Protein AF-A0A6I9Y7D3-F1 (afdb_monomer_lite)

Foldseek 3Di:
DDDDDPPPDPDPDQDPVNVVVLVVLLVVCCVPVVADCPDPVRVVVSVVSSVVVVVVVVDPPDDDDDPVVVVVVLVVVLVVCVVVVVVVVSVVSVVVVVVVVPDDDDPDPPDPPPDD

Secondary structure (DSSP, 8-state):
--------PPPTT--HHHHHHHHHHHHHHHHHH---SSSHHHHHHHHHHHHHHHHHHHS--SPPPPHHHHHHHHHHHHHHHHHTT-HHHHHHHHHHHHHHHHSPPP--TT------

InterPro domains:
  IPR059169 Gamma-tubulin complex component 5, N-terminal extension [cd22572] (25-113)

Organism: NCBI:txid35019

Structure (mmCIF, N/CA/C/O backbone):
data_AF-A0A6I9Y7D3-F1
#
_entry.id   AF-A0A6I9Y7D3-F1
#
loop_
_atom_site.group_PDB
_atom_site.id
_atom_site.type_symbol
_atom_site.label_atom_id
_atom_site.label_alt_id
_atom_site.label_comp_id
_atom_site.label_asym_id
_atom_site.label_entity_id
_atom_site.label_seq_id
_atom_site.pdbx_PDB_ins_code
_atom_site.Cartn_x
_atom_site.Cartn_y
_atom_site.Cartn_z
_atom_site.occupancy
_atom_site.B_iso_or_equiv
_atom_site.auth_seq_id
_atom_site.auth_comp_id
_atom_site.auth_asym_id
_atom_site.auth_atom_id
_atom_site.pdbx_PDB_model_num
ATOM 1 N N . MET A 1 1 ? 25.143 -1.717 -40.076 1.00 34.03 1 MET A N 1
ATOM 2 C CA . MET A 1 1 ? 25.286 -1.016 -38.783 1.00 34.03 1 MET A CA 1
ATOM 3 C C . MET A 1 1 ? 24.300 -1.648 -37.815 1.00 34.03 1 MET A C 1
ATOM 5 O O . MET A 1 1 ? 23.109 -1.454 -37.995 1.00 34.03 1 MET A O 1
ATOM 9 N N . ALA A 1 2 ? 24.771 -2.493 -36.897 1.00 32.94 2 ALA A N 1
ATOM 10 C CA . ALA A 1 2 ? 23.925 -3.191 -35.929 1.00 32.94 2 ALA A CA 1
ATOM 11 C C . ALA A 1 2 ? 24.006 -2.463 -34.582 1.00 32.94 2 ALA A C 1
ATOM 13 O O . ALA A 1 2 ? 25.095 -2.251 -34.054 1.00 32.94 2 ALA A O 1
ATOM 14 N N . THR A 1 3 ? 22.856 -2.032 -34.074 1.00 38.06 3 THR A N 1
ATOM 15 C CA . THR A 1 3 ? 22.690 -1.353 -32.787 1.00 38.06 3 THR A CA 1
ATOM 16 C C . THR A 1 3 ? 22.936 -2.340 -31.649 1.00 38.06 3 THR A C 1
ATOM 18 O O . THR A 1 3 ? 22.226 -3.337 -31.525 1.00 38.06 3 THR A O 1
ATOM 21 N N . ALA A 1 4 ? 23.954 -2.074 -30.833 1.00 37.28 4 ALA A N 1
ATOM 22 C CA . ALA A 1 4 ? 24.254 -2.855 -29.642 1.00 37.28 4 ALA A CA 1
ATOM 23 C C . ALA A 1 4 ? 23.149 -2.646 -28.595 1.00 37.28 4 ALA A C 1
ATOM 25 O O . ALA A 1 4 ? 22.955 -1.542 -28.093 1.00 37.28 4 ALA A O 1
ATOM 26 N N . SER A 1 5 ? 22.424 -3.721 -28.287 1.00 42.16 5 SER A N 1
ATOM 27 C CA . SER A 1 5 ? 21.506 -3.801 -27.154 1.00 42.16 5 SER A CA 1
ATOM 28 C C . SER A 1 5 ? 22.317 -3.697 -25.863 1.00 42.16 5 SER A C 1
ATOM 30 O O . SER A 1 5 ? 23.092 -4.600 -25.546 1.00 42.16 5 SER A O 1
ATOM 32 N N . SER A 1 6 ? 22.169 -2.597 -25.123 1.00 45.44 6 SER A N 1
ATOM 33 C CA . SER A 1 6 ? 22.767 -2.418 -23.800 1.00 45.44 6 SER A CA 1
ATOM 34 C C . SER A 1 6 ? 22.021 -3.280 -22.778 1.00 45.44 6 SER A C 1
ATOM 36 O O . SER A 1 6 ? 21.161 -2.796 -22.044 1.00 45.44 6 SER A O 1
ATOM 38 N N . ALA A 1 7 ? 22.325 -4.576 -22.753 1.00 47.31 7 ALA A N 1
ATOM 39 C CA . ALA A 1 7 ? 21.995 -5.421 -21.618 1.00 47.31 7 ALA A CA 1
ATOM 40 C C . ALA A 1 7 ? 22.892 -4.990 -20.449 1.00 47.31 7 ALA A C 1
ATOM 42 O O . ALA A 1 7 ? 24.102 -5.216 -20.462 1.00 47.31 7 ALA A O 1
ATOM 43 N N . THR A 1 8 ? 22.309 -4.303 -19.470 1.00 50.53 8 THR A N 1
ATOM 44 C CA . THR A 1 8 ? 22.982 -3.937 -18.223 1.00 50.53 8 THR A CA 1
ATOM 45 C C . THR A 1 8 ? 23.261 -5.212 -17.433 1.00 50.53 8 THR A C 1
ATOM 47 O O . THR A 1 8 ? 22.413 -5.686 -16.682 1.00 50.53 8 THR A O 1
ATOM 50 N N . THR A 1 9 ? 24.439 -5.802 -17.623 1.00 53.56 9 THR A N 1
ATOM 51 C CA . THR A 1 9 ? 24.937 -6.878 -16.762 1.00 53.56 9 THR A CA 1
ATOM 52 C C . THR A 1 9 ? 25.143 -6.306 -15.355 1.00 53.56 9 THR A C 1
ATOM 54 O O . THR A 1 9 ? 25.911 -5.348 -15.215 1.00 53.56 9 THR A O 1
ATOM 57 N N . PRO A 1 10 ? 24.489 -6.835 -14.304 1.00 48.88 10 PRO A N 1
ATOM 58 C CA . PRO A 1 10 ? 24.752 -6.378 -12.946 1.00 48.88 10 PRO A CA 1
ATOM 59 C C . PRO A 1 10 ? 26.207 -6.726 -12.563 1.00 48.88 10 PRO A C 1
ATOM 61 O O . PRO A 1 10 ? 26.660 -7.842 -12.833 1.00 48.88 10 PRO A O 1
ATOM 64 N N . PRO A 1 11 ? 26.985 -5.785 -11.991 1.00 50.94 11 PRO A N 1
ATOM 65 C CA . PRO A 1 11 ? 28.383 -6.017 -11.622 1.00 50.94 11 PRO A CA 1
ATOM 66 C C . PRO A 1 11 ? 28.533 -7.167 -10.611 1.00 50.94 11 PRO A C 1
ATOM 68 O O . PRO A 1 11 ? 27.644 -7.433 -9.819 1.00 50.94 11 PRO A O 1
ATOM 71 N N . ALA A 1 12 ? 29.683 -7.840 -10.597 1.00 56.59 12 ALA A N 1
ATOM 72 C CA . ALA A 1 12 ? 29.916 -9.113 -9.897 1.00 56.59 12 ALA A CA 1
ATOM 73 C C . ALA A 1 12 ? 29.916 -9.087 -8.342 1.00 56.59 12 ALA A C 1
ATOM 75 O O . ALA A 1 12 ? 30.471 -9.995 -7.732 1.00 56.59 12 ALA A O 1
ATOM 76 N N . HIS A 1 13 ? 29.329 -8.081 -7.678 1.00 56.97 13 HIS A N 1
ATOM 77 C CA . HIS A 1 13 ? 29.357 -7.959 -6.208 1.00 56.97 13 HIS A CA 1
ATOM 78 C C . HIS A 1 13 ? 28.005 -7.646 -5.543 1.00 56.97 13 HIS A C 1
ATOM 80 O O . HIS A 1 13 ? 27.985 -7.160 -4.416 1.00 56.97 13 HIS A O 1
ATOM 86 N N . TRP A 1 14 ? 26.874 -7.909 -6.203 1.00 56.62 14 TRP A N 1
ATOM 87 C CA . TRP A 1 14 ? 25.566 -7.690 -5.572 1.00 56.62 14 TRP A CA 1
ATOM 88 C C . TRP A 1 14 ? 25.375 -8.681 -4.431 1.00 56.62 14 TRP A C 1
ATOM 90 O O . TRP A 1 14 ? 25.454 -9.896 -4.651 1.00 56.62 14 TRP A O 1
ATOM 100 N N . SER A 1 15 ? 25.109 -8.171 -3.227 1.00 79.56 15 SER A N 1
ATOM 101 C CA . SER A 1 15 ? 24.709 -9.031 -2.121 1.00 79.56 15 SER A CA 1
ATOM 102 C C . SER A 1 15 ? 23.395 -9.730 -2.484 1.00 79.56 15 SER A C 1
ATOM 104 O O . SER A 1 15 ? 22.624 -9.252 -3.320 1.00 79.56 15 SER A O 1
ATOM 106 N N . ARG A 1 16 ? 23.117 -10.876 -1.857 1.00 81.69 16 ARG A N 1
ATOM 107 C CA . ARG A 1 16 ? 21.834 -11.576 -2.032 1.00 81.69 16 ARG A CA 1
ATOM 108 C C . ARG A 1 16 ? 20.645 -10.634 -1.796 1.00 81.69 16 ARG A C 1
ATOM 110 O O . ARG A 1 16 ? 19.669 -10.687 -2.535 1.00 81.69 16 ARG A O 1
ATOM 117 N N . PHE A 1 17 ? 20.779 -9.742 -0.819 1.00 79.56 17 PHE A N 1
ATOM 118 C CA . PHE A 1 17 ? 19.784 -8.728 -0.500 1.00 79.56 17 PHE A CA 1
ATOM 119 C C . PHE A 1 17 ? 19.553 -7.749 -1.657 1.00 79.56 17 PHE A C 1
ATOM 121 O O . PHE A 1 17 ? 18.407 -7.490 -2.008 1.00 79.56 17 PHE A O 1
ATOM 128 N N . ASP A 1 18 ? 20.615 -7.257 -2.300 1.00 81.62 18 ASP A N 1
ATOM 129 C CA . ASP A 1 18 ? 20.476 -6.316 -3.419 1.00 81.62 18 ASP A CA 1
ATOM 130 C C . ASP A 1 18 ? 19.780 -6.973 -4.624 1.00 81.62 18 ASP A C 1
ATOM 132 O O . ASP A 1 18 ? 19.008 -6.330 -5.334 1.00 81.62 18 ASP A O 1
ATOM 136 N N . GLN A 1 19 ? 20.025 -8.270 -4.849 1.00 84.69 19 GLN A N 1
ATOM 137 C CA . GLN A 1 19 ? 19.358 -9.039 -5.907 1.00 84.69 19 GLN A CA 1
ATOM 138 C C . GLN A 1 19 ? 17.870 -9.247 -5.599 1.00 84.69 19 GLN A C 1
ATOM 140 O O . GLN A 1 19 ? 17.025 -9.054 -6.471 1.00 84.69 19 GLN A O 1
ATOM 145 N N . GLU A 1 20 ? 17.539 -9.612 -4.357 1.00 88.62 20 GLU A N 1
ATOM 146 C CA . GLU A 1 20 ? 16.151 -9.744 -3.898 1.00 88.62 20 GLU A CA 1
ATOM 147 C C . GLU A 1 20 ? 15.411 -8.399 -3.982 1.00 88.62 20 GLU A C 1
ATOM 149 O O . GLU A 1 20 ? 14.257 -8.351 -4.414 1.00 88.62 20 GLU A O 1
ATOM 154 N N . GLN A 1 21 ? 16.091 -7.297 -3.655 1.00 88.31 21 GLN A N 1
ATOM 155 C CA . GLN A 1 21 ? 15.545 -5.951 -3.773 1.00 88.31 21 GLN A CA 1
ATOM 156 C C . GLN A 1 21 ? 15.265 -5.572 -5.233 1.00 88.31 21 GLN A C 1
ATOM 158 O O . GLN A 1 21 ? 14.176 -5.080 -5.522 1.00 88.31 21 GLN A O 1
ATOM 163 N N . ASP A 1 22 ? 16.190 -5.823 -6.167 1.00 89.00 22 ASP A N 1
ATOM 164 C CA . ASP A 1 22 ? 15.965 -5.527 -7.591 1.00 89.00 22 ASP A CA 1
ATOM 165 C C . ASP A 1 22 ? 14.777 -6.309 -8.164 1.00 89.00 22 ASP A C 1
ATOM 167 O O . ASP A 1 22 ? 13.920 -5.730 -8.838 1.00 89.00 22 ASP A O 1
ATOM 171 N N . LEU A 1 23 ? 14.656 -7.595 -7.820 1.00 91.00 23 LEU A N 1
ATOM 172 C CA . LEU A 1 23 ? 13.504 -8.411 -8.212 1.00 91.00 23 LEU A CA 1
ATOM 173 C C . LEU A 1 23 ? 12.190 -7.857 -7.643 1.00 91.00 23 LEU A C 1
ATOM 175 O O . LEU A 1 23 ? 11.202 -7.757 -8.373 1.00 91.00 23 LEU A O 1
ATOM 179 N N . ALA A 1 24 ? 12.179 -7.448 -6.372 1.00 92.94 24 ALA A N 1
ATOM 180 C CA . ALA A 1 24 ? 11.000 -6.863 -5.741 1.00 92.94 24 ALA A CA 1
ATOM 181 C C . ALA A 1 24 ? 10.589 -5.529 -6.389 1.00 92.94 24 ALA A C 1
ATOM 183 O O . ALA A 1 24 ? 9.399 -5.281 -6.585 1.00 92.94 24 ALA A O 1
ATOM 184 N N . VAL A 1 25 ? 11.551 -4.680 -6.770 1.00 92.56 25 VAL A N 1
ATOM 185 C CA . VAL A 1 25 ? 11.275 -3.395 -7.437 1.00 92.56 25 VAL A CA 1
ATOM 186 C C . VAL A 1 25 ? 10.718 -3.606 -8.846 1.00 92.56 25 VAL A C 1
ATOM 188 O O . VAL A 1 25 ? 9.762 -2.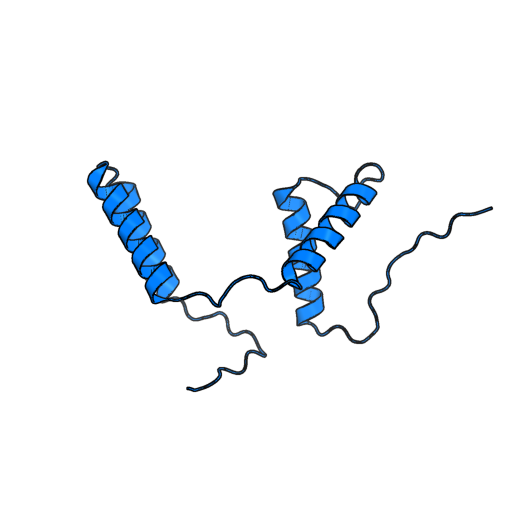932 -9.235 1.00 92.56 25 VAL A O 1
ATOM 191 N N . ARG A 1 26 ? 11.258 -4.562 -9.607 1.00 91.88 26 ARG A N 1
ATOM 192 C CA . ARG A 1 26 ? 10.720 -4.920 -10.931 1.00 91.88 26 ARG A CA 1
ATOM 193 C C . ARG A 1 26 ? 9.288 -5.437 -10.837 1.00 91.88 26 ARG A C 1
ATOM 195 O O . ARG A 1 26 ? 8.432 -5.016 -11.615 1.00 91.88 26 ARG A O 1
ATOM 202 N N . GLU A 1 27 ? 9.012 -6.295 -9.858 1.00 93.00 27 GLU A N 1
ATOM 203 C CA . GLU A 1 27 ? 7.665 -6.813 -9.624 1.00 93.00 27 GLU A CA 1
ATOM 204 C C . GLU A 1 27 ? 6.697 -5.709 -9.180 1.00 93.00 27 GLU A C 1
ATOM 206 O O . GLU A 1 27 ? 5.573 -5.649 -9.675 1.00 93.00 27 GLU A O 1
ATOM 211 N N . LEU A 1 28 ? 7.140 -4.777 -8.328 1.00 93.75 28 LEU A N 1
ATOM 212 C CA . LEU A 1 28 ? 6.354 -3.604 -7.944 1.00 93.75 28 LEU A CA 1
ATOM 213 C C . LEU A 1 28 ? 5.931 -2.791 -9.173 1.00 93.75 28 LEU A C 1
ATOM 215 O O . LEU A 1 28 ? 4.757 -2.447 -9.312 1.00 93.75 28 LEU A O 1
ATOM 219 N N . ILE A 1 29 ? 6.866 -2.503 -10.082 1.00 92.38 29 ILE A N 1
ATOM 220 C CA . ILE A 1 29 ? 6.575 -1.749 -11.308 1.00 92.38 29 ILE A CA 1
ATOM 221 C C . ILE A 1 29 ? 5.568 -2.511 -12.165 1.00 92.38 29 ILE A C 1
ATOM 223 O O . ILE A 1 29 ? 4.592 -1.911 -12.619 1.00 92.38 29 ILE A O 1
ATOM 227 N N . ARG A 1 30 ? 5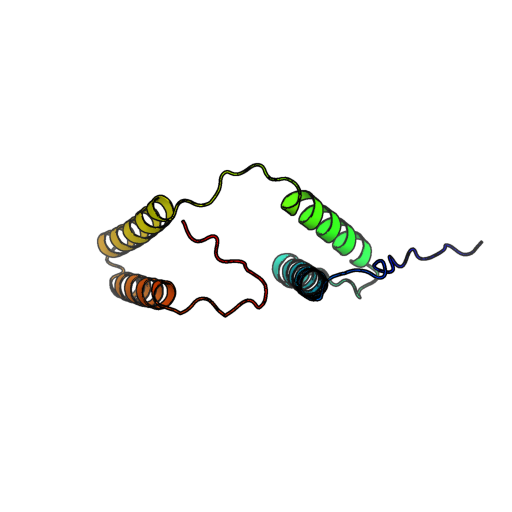.747 -3.824 -12.334 1.00 91.50 30 ARG A N 1
ATOM 228 C CA . ARG A 1 30 ? 4.824 -4.671 -13.096 1.00 91.50 30 ARG A CA 1
ATOM 229 C C . ARG A 1 30 ? 3.406 -4.637 -12.521 1.00 91.50 30 ARG A C 1
ATOM 231 O O . ARG A 1 30 ? 2.455 -4.441 -13.271 1.00 91.50 30 ARG A O 1
ATOM 238 N N . GLN A 1 31 ? 3.260 -4.768 -11.202 1.00 91.94 31 GLN A N 1
ATOM 239 C CA . GLN A 1 31 ? 1.955 -4.784 -10.528 1.00 91.94 31 GLN A CA 1
ATOM 240 C C . GLN A 1 31 ? 1.265 -3.413 -10.525 1.00 91.94 31 GLN A C 1
ATOM 242 O O . GLN A 1 31 ? 0.052 -3.336 -10.695 1.00 91.94 31 GLN A O 1
ATOM 247 N N . VAL A 1 32 ? 2.019 -2.323 -10.345 1.00 92.06 32 VAL A N 1
ATOM 248 C CA . VAL A 1 32 ? 1.452 -0.966 -10.231 1.00 92.06 32 VAL A CA 1
ATOM 249 C C . VAL A 1 32 ? 1.155 -0.350 -11.596 1.00 92.06 32 VAL A C 1
ATOM 251 O O . VAL A 1 32 ? 0.140 0.323 -11.760 1.00 92.06 32 VAL A O 1
ATOM 254 N N . THR A 1 33 ? 2.043 -0.545 -12.571 1.00 89.38 33 THR A N 1
ATOM 255 C CA . THR A 1 33 ? 1.944 0.113 -13.885 1.00 89.38 33 THR A CA 1
ATOM 256 C C . THR A 1 33 ? 1.341 -0.780 -14.965 1.00 89.38 33 THR A C 1
ATOM 258 O O . THR A 1 33 ? 0.904 -0.269 -15.993 1.00 89.38 33 THR A O 1
ATOM 261 N N . GLY A 1 34 ? 1.329 -2.103 -14.764 1.00 87.31 34 GLY A N 1
ATOM 262 C CA . GLY A 1 34 ? 0.929 -3.076 -15.785 1.00 87.31 34 GLY A CA 1
ATOM 263 C C . GLY A 1 34 ? 1.914 -3.203 -16.953 1.00 87.31 34 GLY A C 1
ATOM 264 O O . GLY A 1 34 ? 1.607 -3.883 -17.928 1.00 87.31 34 GLY A O 1
ATOM 265 N N . LEU A 1 35 ? 3.080 -2.548 -16.884 1.00 87.88 35 LEU A N 1
ATOM 266 C CA . LEU A 1 35 ? 4.107 -2.618 -17.920 1.00 87.88 35 LEU A CA 1
ATOM 267 C C . LEU A 1 35 ? 4.845 -3.958 -17.851 1.00 87.88 35 LEU A C 1
ATOM 269 O O . LEU A 1 35 ? 5.228 -4.409 -16.770 1.00 87.88 35 LEU A O 1
ATOM 273 N N . ASP A 1 36 ? 5.091 -4.554 -19.017 1.00 81.50 36 ASP A N 1
ATOM 274 C CA . ASP A 1 36 ? 5.909 -5.757 -19.148 1.00 81.50 36 ASP A CA 1
ATOM 275 C C . ASP A 1 36 ? 7.268 -5.408 -19.768 1.00 81.50 36 ASP A C 1
ATOM 277 O O . ASP A 1 36 ? 7.354 -4.745 -20.805 1.00 81.50 36 ASP A O 1
ATOM 281 N N . GLU A 1 37 ? 8.342 -5.875 -19.136 1.00 77.88 37 GLU A N 1
ATOM 282 C CA . GLU A 1 37 ? 9.706 -5.771 -19.657 1.00 77.88 37 GLU A CA 1
ATOM 283 C C . GLU A 1 37 ? 9.875 -6.605 -20.937 1.00 77.88 37 GLU A C 1
ATOM 285 O O . GLU A 1 37 ? 10.665 -6.260 -21.815 1.00 77.88 37 GLU A O 1
ATOM 290 N N . ARG A 1 38 ? 9.107 -7.696 -21.063 1.00 76.62 38 ARG A N 1
ATOM 291 C CA . ARG A 1 38 ? 9.209 -8.655 -22.169 1.00 76.62 38 ARG A CA 1
ATOM 292 C C . ARG A 1 38 ? 8.521 -8.194 -23.448 1.00 76.62 38 ARG A C 1
ATOM 294 O O . ARG A 1 38 ? 8.818 -8.734 -24.515 1.00 76.62 38 ARG A O 1
ATOM 301 N N . SER A 1 39 ? 7.610 -7.227 -23.350 1.00 79.19 39 SER A N 1
ATOM 302 C CA . SER A 1 39 ? 6.925 -6.684 -24.517 1.00 79.19 39 SER A CA 1
ATOM 303 C C . SER A 1 39 ? 7.781 -5.581 -25.165 1.00 79.19 39 SER A C 1
ATOM 305 O O . SER A 1 39 ? 8.136 -4.605 -24.496 1.00 79.19 39 SER A O 1
ATOM 307 N N . PRO A 1 40 ? 8.132 -5.694 -26.462 1.00 73.50 40 PRO A N 1
ATOM 308 C CA . PRO A 1 40 ? 9.022 -4.744 -27.137 1.00 73.50 40 PRO A CA 1
ATOM 309 C C . PRO A 1 40 ? 8.518 -3.297 -27.082 1.00 73.50 40 PRO A C 1
ATOM 311 O O . PRO A 1 40 ? 9.306 -2.367 -26.934 1.00 73.50 40 PRO A O 1
ATOM 314 N N . GLU A 1 41 ? 7.201 -3.122 -27.151 1.00 76.12 41 GLU A N 1
ATOM 315 C CA . GLU A 1 41 ? 6.488 -1.841 -27.126 1.00 76.12 41 GLU A CA 1
ATOM 316 C C . GLU A 1 41 ? 6.513 -1.151 -25.752 1.00 76.12 41 GLU A C 1
ATOM 318 O O . GLU A 1 41 ? 6.563 0.076 -25.690 1.00 76.12 41 GLU A O 1
ATOM 323 N N . THR A 1 42 ? 6.549 -1.903 -24.647 1.00 80.50 42 THR A N 1
ATOM 324 C CA . THR A 1 42 ? 6.564 -1.337 -23.284 1.00 80.50 42 THR A CA 1
ATOM 325 C C . THR A 1 42 ? 7.928 -1.385 -22.610 1.00 80.50 42 THR A C 1
ATOM 327 O O . THR A 1 42 ? 8.121 -0.702 -21.606 1.00 80.50 42 THR A O 1
ATOM 330 N N . SER A 1 43 ? 8.894 -2.117 -23.171 1.00 81.06 43 SER A N 1
ATOM 331 C CA . SER A 1 43 ? 10.253 -2.273 -22.630 1.00 81.06 43 SER A CA 1
ATOM 332 C C . SER A 1 43 ? 10.950 -0.938 -22.313 1.00 81.06 43 SER A C 1
ATOM 334 O O . SER A 1 43 ? 11.529 -0.771 -21.239 1.00 81.06 43 SER A O 1
ATOM 336 N N . GLY A 1 44 ? 10.826 0.061 -23.195 1.00 85.88 44 GLY A N 1
ATOM 337 C CA . GLY A 1 44 ? 11.382 1.400 -22.972 1.00 85.88 44 GLY A CA 1
ATOM 338 C C . GLY A 1 44 ? 10.704 2.152 -21.820 1.00 85.88 44 GLY A C 1
ATOM 339 O O . GLY A 1 44 ? 11.374 2.806 -21.018 1.00 85.88 44 GLY A O 1
ATOM 340 N N . HIS A 1 45 ? 9.381 2.019 -21.693 1.00 88.88 45 HIS A N 1
ATOM 341 C CA . HIS A 1 45 ? 8.611 2.611 -20.595 1.00 88.88 45 HIS A CA 1
ATOM 342 C C . HIS A 1 45 ? 8.903 1.921 -19.260 1.00 88.88 45 HIS A C 1
ATOM 344 O O . HIS A 1 45 ? 9.031 2.595 -18.237 1.00 88.88 45 HIS A O 1
ATOM 350 N N . PHE A 1 46 ? 9.081 0.599 -19.278 1.00 90.81 46 PHE A N 1
ATOM 351 C CA . PHE A 1 46 ? 9.465 -0.181 -18.108 1.00 90.81 46 PHE A CA 1
ATOM 352 C C . PHE A 1 46 ? 10.837 0.254 -17.582 1.00 90.81 46 PHE A C 1
ATOM 354 O O . PHE A 1 46 ? 10.982 0.543 -16.396 1.00 90.81 46 PHE A O 1
ATOM 361 N N . GLN A 1 47 ? 11.830 0.409 -18.466 1.00 89.38 47 GLN A N 1
ATOM 362 C CA . GLN A 1 47 ? 13.160 0.872 -18.066 1.00 89.38 47 GLN A CA 1
ATOM 363 C C . GLN A 1 47 ? 13.137 2.301 -17.499 1.00 89.38 47 GLN A C 1
ATOM 365 O O . GLN A 1 47 ? 13.854 2.599 -16.542 1.00 89.38 47 GLN A O 1
ATOM 370 N N . ALA A 1 48 ? 12.305 3.190 -18.052 1.00 91.94 48 ALA A N 1
ATOM 371 C CA . ALA A 1 48 ? 12.130 4.538 -17.515 1.00 91.94 48 ALA A CA 1
ATOM 372 C C . ALA A 1 48 ? 11.509 4.521 -16.105 1.00 91.94 48 ALA A C 1
ATOM 374 O O . ALA A 1 48 ? 11.998 5.223 -15.218 1.00 91.94 48 ALA A O 1
ATOM 375 N N . ALA A 1 49 ? 10.487 3.688 -15.879 1.00 92.94 49 ALA A N 1
ATOM 376 C CA . ALA A 1 49 ? 9.870 3.504 -14.565 1.00 92.94 49 ALA A CA 1
ATOM 377 C C . ALA A 1 49 ? 10.854 2.907 -13.545 1.00 92.94 49 ALA A C 1
ATOM 379 O O . ALA A 1 49 ? 10.905 3.359 -12.401 1.00 92.94 49 ALA A O 1
ATOM 380 N N . LEU A 1 50 ? 11.688 1.953 -13.973 1.00 92.31 50 LEU A N 1
ATOM 381 C CA . LEU A 1 50 ? 12.727 1.346 -13.140 1.00 92.31 50 LEU A CA 1
ATOM 382 C C . LEU A 1 50 ? 13.789 2.362 -12.722 1.00 92.31 50 LEU A C 1
ATOM 384 O O . LEU A 1 50 ? 14.130 2.454 -11.542 1.00 92.31 50 LEU A O 1
ATOM 388 N N . ASN A 1 51 ? 14.263 3.176 -13.666 1.00 91.94 51 ASN A N 1
ATOM 389 C CA . ASN A 1 51 ? 15.203 4.253 -13.370 1.00 91.94 51 ASN A CA 1
ATOM 390 C C . ASN A 1 51 ? 14.588 5.276 -12.405 1.00 91.94 51 ASN A C 1
ATOM 392 O O . ASN A 1 51 ? 15.240 5.673 -11.442 1.00 91.94 51 ASN A O 1
ATOM 396 N N . PHE A 1 52 ? 13.326 5.661 -12.620 1.00 92.44 52 PHE A N 1
ATOM 397 C CA . PHE A 1 52 ? 12.610 6.571 -11.727 1.00 92.44 52 PHE A CA 1
ATOM 398 C C . PHE A 1 52 ? 12.497 6.015 -10.301 1.00 92.44 52 PHE A C 1
ATOM 400 O O . PHE A 1 52 ? 12.833 6.724 -9.352 1.00 92.44 52 PHE A O 1
ATOM 407 N N . ALA A 1 53 ? 12.076 4.756 -10.141 1.00 93.00 53 ALA A N 1
ATOM 408 C CA . ALA A 1 53 ? 11.917 4.122 -8.834 1.00 93.00 53 ALA A CA 1
ATOM 409 C C . ALA A 1 53 ? 13.244 4.082 -8.062 1.00 93.00 53 ALA A C 1
ATOM 411 O O . ALA A 1 53 ? 13.314 4.534 -6.920 1.00 93.00 53 ALA A O 1
ATOM 412 N N . TRP A 1 54 ? 14.325 3.635 -8.707 1.00 91.81 54 TRP A N 1
ATOM 413 C CA . TRP A 1 54 ? 15.648 3.587 -8.083 1.00 91.81 54 TRP A CA 1
ATOM 414 C C . TRP A 1 54 ? 16.202 4.968 -7.736 1.00 91.81 54 TRP A C 1
ATOM 416 O O . TRP A 1 54 ? 16.774 5.148 -6.659 1.00 91.81 54 TRP A O 1
ATOM 426 N N . SER A 1 55 ? 16.029 5.955 -8.618 1.00 91.56 55 SER A N 1
ATOM 427 C CA . SER A 1 55 ? 16.399 7.340 -8.322 1.00 91.56 55 SER A CA 1
ATOM 428 C C . SER A 1 55 ? 15.600 7.899 -7.145 1.00 91.56 55 SER A C 1
ATOM 430 O O . SER A 1 55 ? 16.174 8.599 -6.316 1.00 91.56 55 SER A O 1
ATOM 432 N N . ASN A 1 56 ? 14.311 7.564 -7.035 1.00 91.56 56 ASN A N 1
ATOM 433 C CA . ASN A 1 56 ? 13.465 7.989 -5.925 1.00 91.56 56 ASN A CA 1
ATOM 434 C C . ASN A 1 56 ? 13.902 7.351 -4.598 1.00 91.56 56 ASN A C 1
ATOM 436 O O . ASN A 1 56 ? 14.102 8.071 -3.626 1.00 91.56 56 ASN A O 1
ATOM 440 N N . PHE A 1 57 ? 14.149 6.037 -4.569 1.00 90.06 57 PHE A N 1
ATOM 441 C CA . PHE A 1 57 ? 14.584 5.343 -3.351 1.00 90.06 57 PHE A CA 1
ATOM 442 C C . PHE A 1 57 ? 15.935 5.828 -2.826 1.00 90.06 57 PHE A C 1
ATOM 444 O O . PHE A 1 57 ? 16.126 5.926 -1.618 1.00 90.06 57 PHE A O 1
ATOM 451 N N . ARG A 1 58 ? 16.870 6.158 -3.724 1.00 88.12 58 ARG A N 1
ATOM 452 C CA . ARG A 1 58 ? 18.188 6.693 -3.346 1.00 88.12 58 ARG A CA 1
ATOM 453 C C . ARG A 1 58 ? 18.120 8.138 -2.857 1.00 88.12 58 ARG A C 1
ATOM 455 O O . ARG A 1 58 ? 19.060 8.611 -2.221 1.00 88.12 58 ARG A O 1
ATOM 462 N N . PHE A 1 59 ? 17.042 8.852 -3.171 1.00 90.25 59 PHE A N 1
ATOM 463 C CA . PHE A 1 59 ? 16.875 10.243 -2.793 1.00 90.25 59 PHE A CA 1
ATOM 464 C C . PHE A 1 59 ? 16.088 10.359 -1.479 1.00 90.25 59 PHE A C 1
ATOM 466 O O . PHE A 1 59 ? 14.867 10.507 -1.460 1.00 90.25 59 PHE A O 1
ATOM 473 N N . HIS A 1 60 ? 16.805 10.305 -0.355 1.00 77.25 60 HIS A N 1
ATOM 474 C CA . HIS A 1 60 ? 16.223 10.442 0.981 1.00 77.25 60 HIS A CA 1
ATOM 475 C C . HIS A 1 60 ? 15.771 11.890 1.259 1.00 77.25 60 HIS A C 1
ATOM 477 O O . HIS A 1 60 ? 16.576 12.743 1.623 1.00 77.25 60 HIS A O 1
ATOM 483 N N . GLN A 1 61 ? 14.473 12.169 1.091 1.00 84.62 61 GLN A N 1
ATOM 484 C CA . GLN A 1 61 ? 13.851 13.467 1.428 1.00 84.62 61 GLN A CA 1
ATOM 485 C C . GLN A 1 61 ? 13.105 13.472 2.763 1.00 84.62 61 GLN A C 1
ATOM 487 O O . GLN A 1 61 ? 12.780 14.536 3.290 1.00 84.62 61 GLN A O 1
ATOM 492 N N . PHE A 1 62 ? 12.765 12.292 3.273 1.00 87.19 62 PHE A N 1
ATOM 493 C CA . PHE A 1 62 ? 11.856 12.142 4.400 1.00 87.19 62 PHE A CA 1
ATOM 494 C C . PHE A 1 62 ? 12.625 11.768 5.663 1.00 87.19 62 PHE A C 1
ATOM 496 O O . PHE A 1 62 ? 13.620 11.051 5.606 1.00 87.19 62 PHE A O 1
ATOM 503 N N . LEU A 1 63 ? 12.143 12.264 6.803 1.00 87.75 63 LEU A N 1
ATOM 504 C CA . LEU A 1 63 ? 12.610 11.823 8.115 1.00 87.75 63 LEU A CA 1
ATOM 505 C C . LEU A 1 63 ? 12.181 10.376 8.370 1.00 87.75 63 LEU A C 1
ATOM 507 O O . LEU A 1 63 ? 11.180 9.913 7.816 1.00 87.75 63 LEU A O 1
ATOM 511 N N . ASP A 1 64 ? 12.891 9.715 9.278 1.00 88.06 64 ASP A N 1
ATOM 512 C CA . ASP A 1 64 ? 12.538 8.371 9.717 1.00 88.06 64 ASP A CA 1
ATOM 513 C C . ASP A 1 64 ? 11.118 8.302 10.293 1.00 88.06 64 ASP A C 1
ATOM 515 O O . ASP A 1 64 ? 10.584 9.245 10.898 1.00 88.06 64 ASP A O 1
ATOM 519 N N . VAL A 1 65 ? 10.491 7.141 10.097 1.00 89.50 65 VAL A N 1
ATOM 520 C CA . VAL A 1 65 ? 9.124 6.889 10.547 1.00 89.50 65 VAL A CA 1
ATOM 521 C C . VAL A 1 65 ? 9.047 6.895 12.076 1.00 89.50 65 VAL A C 1
ATOM 523 O O . VAL A 1 65 ? 9.785 6.207 12.775 1.00 89.50 65 VAL A O 1
ATOM 526 N N . SER A 1 66 ? 8.105 7.666 12.620 1.00 92.19 66 SER A N 1
ATOM 527 C CA . SER A 1 66 ? 7.846 7.705 14.061 1.00 92.19 66 SER A CA 1
ATOM 528 C C . SER A 1 66 ? 6.741 6.719 14.425 1.00 92.19 66 SER A C 1
ATOM 530 O O . SER A 1 66 ? 5.595 6.910 14.011 1.00 92.19 66 SER A O 1
ATOM 532 N N . ARG A 1 67 ? 7.062 5.720 15.260 1.00 89.69 67 ARG A N 1
ATOM 533 C CA . ARG A 1 67 ? 6.090 4.743 15.787 1.00 89.69 67 ARG A CA 1
ATOM 534 C C . ARG A 1 67 ? 4.855 5.430 16.372 1.00 89.69 67 ARG A C 1
ATOM 536 O O . ARG A 1 67 ? 3.743 5.144 15.951 1.00 89.69 67 ARG A O 1
ATOM 543 N N . HIS A 1 68 ? 5.061 6.403 17.261 1.00 92.06 68 HIS A N 1
ATOM 544 C CA . HIS A 1 68 ? 3.966 7.123 17.913 1.00 92.06 68 HIS A CA 1
ATOM 545 C C . HIS A 1 68 ? 3.045 7.844 16.913 1.00 92.06 68 HIS A C 1
ATOM 547 O O . HIS A 1 68 ? 1.827 7.855 17.082 1.00 92.06 68 HIS A O 1
ATOM 553 N N . LYS A 1 69 ? 3.606 8.432 15.841 1.00 94.19 69 LYS A N 1
ATOM 554 C CA . LYS A 1 69 ? 2.791 9.064 14.789 1.00 94.19 69 LYS A CA 1
ATOM 555 C C . LYS A 1 69 ? 1.944 8.031 14.045 1.00 94.19 69 LYS A C 1
ATOM 557 O O . LYS A 1 69 ? 0.779 8.307 13.776 1.00 94.19 69 LYS A O 1
ATOM 562 N N . VAL A 1 70 ? 2.513 6.867 13.729 1.00 94.25 70 VAL A N 1
ATOM 563 C CA . VAL A 1 70 ? 1.803 5.782 13.036 1.00 94.25 70 VAL A CA 1
ATOM 564 C C . VAL A 1 70 ? 0.684 5.219 13.912 1.00 94.25 70 VAL A C 1
ATOM 566 O O . VAL A 1 70 ? -0.457 5.173 13.462 1.00 94.25 70 VAL A O 1
ATOM 569 N N . GLU A 1 71 ? 0.965 4.901 15.177 1.00 93.25 71 GLU A N 1
ATOM 570 C CA . GLU A 1 71 ? -0.036 4.411 16.138 1.00 93.25 71 GLU A CA 1
ATOM 571 C C . GLU A 1 71 ? -1.196 5.402 16.308 1.00 93.25 71 GLU A C 1
ATOM 573 O O . GLU A 1 71 ? -2.363 5.015 16.270 1.00 93.25 71 GLU A O 1
ATOM 578 N N . LYS A 1 72 ? -0.899 6.706 16.395 1.00 95.50 72 LYS A N 1
ATOM 579 C CA . LYS A 1 72 ? -1.931 7.747 16.481 1.00 95.50 72 LYS A CA 1
ATOM 580 C C . LYS A 1 72 ? -2.818 7.805 15.233 1.00 95.50 72 LYS A C 1
ATOM 582 O O . LYS A 1 72 ? -4.023 8.018 15.349 1.00 95.50 72 LYS A O 1
ATOM 587 N N . ILE A 1 73 ? -2.243 7.630 14.042 1.00 95.75 73 ILE A N 1
ATOM 588 C CA . ILE A 1 73 ? -3.015 7.569 12.791 1.00 95.75 73 ILE A CA 1
ATOM 589 C C . ILE A 1 73 ? -3.892 6.312 12.770 1.00 95.75 73 ILE A C 1
ATOM 591 O O . ILE A 1 73 ? -5.050 6.388 12.359 1.00 95.75 73 ILE A O 1
ATOM 595 N N . MET A 1 74 ? -3.370 5.175 13.236 1.00 94.81 74 MET A N 1
ATOM 596 C CA . MET A 1 74 ? -4.118 3.919 13.297 1.00 94.81 74 MET A CA 1
ATOM 597 C C . MET A 1 74 ? -5.339 4.019 14.217 1.00 94.81 74 MET A C 1
ATOM 599 O O . MET A 1 74 ? -6.427 3.604 13.809 1.00 94.81 74 MET A O 1
ATOM 603 N N . GLU A 1 75 ? -5.191 4.620 15.401 1.00 94.69 75 GLU A N 1
ATOM 604 C CA . GLU A 1 75 ? -6.324 4.855 16.306 1.00 94.69 75 GLU A CA 1
ATOM 605 C C . GLU A 1 75 ? -7.314 5.863 15.708 1.00 94.69 75 GLU A C 1
ATOM 607 O O . GLU A 1 75 ? -8.518 5.625 15.717 1.00 94.69 75 GLU A O 1
ATOM 612 N N . GLY A 1 76 ? -6.832 6.933 15.067 1.00 96.31 76 GLY A N 1
ATOM 613 C CA . GLY A 1 76 ? -7.710 7.899 14.400 1.00 96.31 76 GLY A CA 1
ATOM 614 C C . GLY A 1 76 ? -8.567 7.285 13.281 1.00 96.31 76 GLY A C 1
ATOM 615 O O . GLY A 1 76 ? -9.716 7.686 13.083 1.00 96.31 76 GLY A O 1
ATOM 616 N N . ILE A 1 77 ? -8.051 6.284 12.556 1.00 95.62 77 ILE A N 1
ATOM 617 C CA . ILE A 1 77 ? -8.836 5.522 11.568 1.00 95.62 77 ILE A CA 1
ATOM 618 C C . ILE A 1 77 ? -9.908 4.678 12.267 1.00 95.62 77 ILE A C 1
ATOM 620 O O . ILE A 1 77 ? -11.055 4.675 11.817 1.00 95.62 77 ILE A O 1
ATOM 624 N N . TYR A 1 78 ? -9.562 4.003 13.367 1.00 95.69 78 TYR A N 1
ATOM 625 C CA . TYR A 1 78 ? -10.520 3.239 14.168 1.00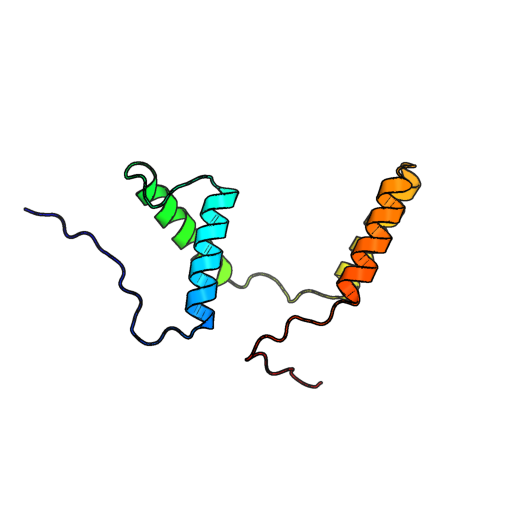 95.69 78 TYR A CA 1
ATOM 626 C C . TYR A 1 78 ? -11.662 4.130 14.675 1.00 95.69 78 TYR A C 1
ATOM 628 O O . TYR A 1 78 ? -12.830 3.839 14.414 1.00 95.69 78 TYR A O 1
ATOM 636 N N . GLU A 1 79 ? -11.331 5.246 15.328 1.00 95.94 79 GLU A N 1
ATOM 637 C CA . GLU A 1 79 ? -12.302 6.219 15.836 1.00 95.94 79 GLU A CA 1
ATOM 638 C C . GLU A 1 79 ? -13.221 6.710 14.718 1.00 95.94 79 GLU A C 1
ATOM 640 O O . GLU A 1 79 ? -14.445 6.720 14.863 1.00 95.94 79 GLU A O 1
ATOM 645 N N . LYS A 1 80 ? -12.648 7.049 13.555 1.00 97.19 80 LYS A N 1
ATOM 646 C CA . LYS A 1 80 ? -13.424 7.481 12.392 1.00 97.19 80 LYS A CA 1
ATOM 647 C C . LYS A 1 80 ? -14.416 6.408 11.943 1.00 97.19 80 LYS A C 1
ATOM 649 O O . LYS A 1 80 ? -15.557 6.751 11.643 1.00 97.19 80 LYS A O 1
ATOM 654 N N . LEU A 1 81 ? -14.021 5.136 11.896 1.00 95.19 81 LEU A N 1
ATOM 655 C CA . LEU A 1 81 ? -14.916 4.036 11.520 1.00 95.19 81 LEU A CA 1
ATOM 656 C C . LEU A 1 81 ? -16.060 3.859 12.525 1.00 95.19 81 LEU A C 1
ATOM 658 O O . LEU A 1 81 ? -17.209 3.698 12.112 1.00 95.19 81 LEU A O 1
ATOM 662 N N . VAL A 1 82 ? -15.766 3.961 13.824 1.00 95.38 82 VAL A N 1
ATOM 663 C CA . VAL A 1 82 ? -16.777 3.897 14.890 1.00 95.38 82 VAL A CA 1
ATOM 664 C C . VAL A 1 82 ? -17.773 5.051 14.774 1.00 95.38 82 VAL A C 1
ATOM 666 O O . VAL A 1 82 ? -18.979 4.816 14.804 1.00 95.38 82 VAL A O 1
ATOM 669 N N . VAL A 1 83 ? -17.294 6.282 14.568 1.00 96.69 83 VAL A N 1
ATOM 670 C CA . VAL A 1 83 ? -18.149 7.473 14.395 1.00 96.69 83 VAL A CA 1
ATOM 671 C C . VAL A 1 83 ? -19.080 7.333 13.184 1.00 96.69 83 VAL A C 1
ATOM 673 O O . VAL A 1 83 ? -20.233 7.751 13.246 1.00 96.69 83 VAL A O 1
ATOM 676 N N . HIS A 1 84 ? -18.622 6.696 12.101 1.00 96.12 84 HIS A N 1
ATOM 677 C CA . HIS A 1 84 ? -19.444 6.424 10.912 1.00 96.12 84 HIS A CA 1
ATOM 678 C C . HIS A 1 84 ? -20.305 5.155 11.037 1.00 96.12 84 HIS A C 1
ATOM 680 O O . HIS A 1 84 ? -20.934 4.748 10.063 1.00 96.12 84 HIS A O 1
ATOM 686 N N . SER A 1 85 ? -20.359 4.533 12.220 1.00 90.62 85 SER A N 1
ATOM 687 C CA . SER A 1 85 ? -21.116 3.303 12.492 1.00 90.62 85 SER A CA 1
ATOM 688 C C . SER A 1 85 ? -20.696 2.081 11.653 1.00 90.62 85 SER A C 1
ATOM 690 O O . SER A 1 85 ? -21.437 1.102 11.583 1.00 90.62 85 SER A O 1
ATOM 692 N N . ASP A 1 86 ? -19.491 2.073 11.068 1.00 94.06 86 ASP A N 1
ATOM 693 C CA . ASP A 1 86 ? -18.918 0.905 10.374 1.00 94.06 86 ASP A CA 1
ATOM 694 C C . ASP A 1 86 ? -18.219 -0.017 11.394 1.00 94.06 86 ASP A C 1
ATOM 696 O O . ASP A 1 86 ? -17.000 -0.203 11.393 1.00 94.06 86 ASP A O 1
ATOM 700 N N . LEU A 1 87 ? -19.003 -0.554 12.337 1.00 92.88 87 LEU A N 1
ATOM 701 C CA . LEU A 1 87 ? -18.491 -1.284 13.506 1.00 92.88 87 LEU A CA 1
ATOM 702 C C . LEU A 1 87 ? -17.786 -2.595 13.135 1.00 92.88 87 LEU A C 1
ATOM 704 O O . LEU A 1 87 ? -16.826 -2.992 13.795 1.00 92.88 87 LEU A O 1
ATOM 708 N N . VAL A 1 88 ? -18.224 -3.255 12.058 1.00 95.69 88 VAL A N 1
ATOM 709 C CA . VAL A 1 88 ? -17.592 -4.489 11.564 1.00 95.69 88 VAL A CA 1
ATOM 710 C C . VAL A 1 88 ? -16.193 -4.192 11.035 1.00 95.69 88 VAL A C 1
ATOM 712 O O . VAL A 1 88 ? -15.239 -4.909 11.361 1.00 95.69 88 VAL A O 1
ATOM 715 N N . LYS A 1 89 ? -16.037 -3.111 10.259 1.00 95.50 89 LYS A N 1
ATOM 716 C CA . LYS A 1 89 ? -14.720 -2.689 9.784 1.00 95.50 89 LYS A CA 1
ATOM 717 C C . LYS A 1 89 ? -13.865 -2.146 10.922 1.00 95.50 89 LYS A C 1
ATOM 719 O O . LYS A 1 89 ? -12.683 -2.462 10.949 1.00 95.50 89 LYS A O 1
ATOM 724 N N . ALA A 1 90 ? -14.435 -1.410 11.878 1.00 95.62 90 ALA A N 1
ATOM 725 C CA . ALA A 1 90 ? -13.706 -0.926 13.051 1.00 95.62 90 ALA A CA 1
ATOM 726 C C . ALA A 1 90 ? -13.126 -2.085 13.882 1.00 95.62 90 ALA A C 1
ATOM 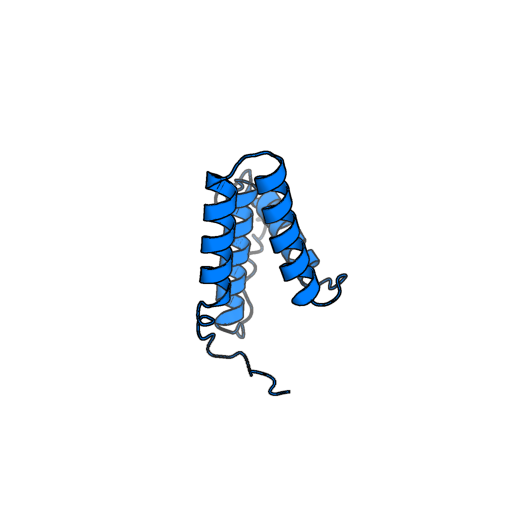728 O O . ALA A 1 90 ? -11.935 -2.091 14.193 1.00 95.62 90 ALA A O 1
ATOM 729 N N . GLY A 1 91 ? -13.939 -3.106 14.175 1.00 94.31 91 GLY A N 1
ATOM 730 C CA . GLY A 1 91 ? -13.485 -4.305 14.882 1.00 94.31 91 GLY A CA 1
ATOM 731 C C . GLY A 1 91 ? -12.425 -5.084 14.098 1.00 94.31 91 GLY A C 1
ATOM 732 O O . GLY A 1 91 ? -11.417 -5.505 14.665 1.00 94.31 91 GLY A O 1
ATOM 733 N N . SER A 1 92 ? -12.608 -5.220 12.780 1.00 96.50 92 SER A N 1
ATOM 734 C CA . SER A 1 92 ? -11.631 -5.884 11.903 1.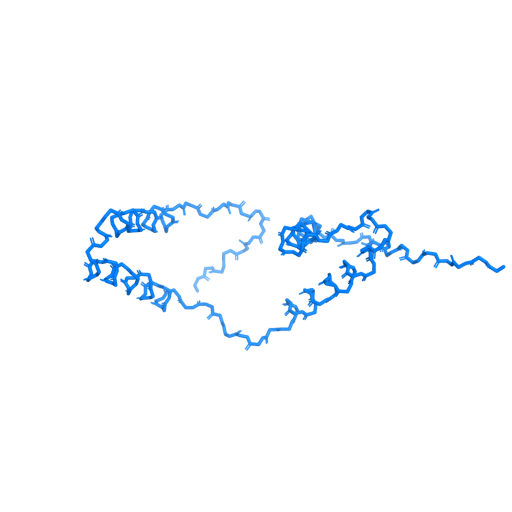00 96.50 92 SER A CA 1
ATOM 735 C C . SER A 1 92 ? -10.310 -5.121 11.826 1.00 96.50 92 SER A C 1
ATOM 737 O O . SER A 1 92 ? -9.253 -5.741 11.893 1.00 96.50 92 SER A O 1
ATOM 739 N N . TRP A 1 93 ? -10.372 -3.792 11.721 1.00 96.38 93 TRP A N 1
ATOM 740 C CA . TRP A 1 93 ? -9.216 -2.903 11.701 1.00 96.38 93 TRP A CA 1
ATOM 741 C C . TRP A 1 93 ? -8.385 -3.085 12.964 1.00 96.38 93 TRP A C 1
ATOM 743 O O . TRP A 1 93 ? -7.231 -3.483 12.856 1.00 96.38 93 TRP A O 1
ATOM 753 N N . ARG A 1 94 ? -8.997 -2.915 14.145 1.00 94.06 94 ARG A N 1
ATOM 754 C CA . ARG A 1 94 ? -8.302 -3.050 15.432 1.00 94.06 94 ARG A CA 1
ATOM 755 C C . ARG A 1 94 ? -7.637 -4.419 15.577 1.00 94.06 94 ARG A C 1
ATOM 757 O O . ARG A 1 94 ? -6.440 -4.485 15.847 1.00 94.06 94 ARG A O 1
ATOM 764 N N . ARG A 1 95 ? -8.378 -5.498 15.296 1.00 95.62 95 ARG A N 1
ATOM 765 C CA . ARG A 1 95 ? -7.859 -6.870 15.379 1.00 95.62 95 ARG A CA 1
ATOM 766 C C . ARG A 1 95 ? -6.643 -7.087 14.475 1.00 95.62 95 ARG A C 1
ATOM 768 O O . ARG A 1 95 ? -5.627 -7.576 14.948 1.00 95.62 95 ARG A O 1
ATOM 775 N N . LEU A 1 96 ? -6.738 -6.715 13.196 1.00 95.69 96 LEU A N 1
ATOM 776 C CA . LEU A 1 96 ? -5.646 -6.908 12.233 1.00 95.69 96 LEU A CA 1
ATOM 777 C C . LEU A 1 96 ? -4.419 -6.068 12.591 1.00 95.69 96 LEU A C 1
ATOM 779 O O . LEU A 1 96 ? -3.291 -6.529 12.446 1.00 95.69 96 LEU A O 1
ATOM 783 N N . THR A 1 97 ? -4.631 -4.841 13.068 1.00 94.12 97 THR A N 1
ATOM 784 C CA . THR A 1 97 ? -3.531 -3.961 13.457 1.00 94.12 97 THR A CA 1
ATOM 785 C C . THR A 1 97 ? -2.809 -4.438 14.713 1.00 94.12 97 THR A C 1
ATOM 787 O O . THR A 1 97 ? -1.583 -4.412 14.746 1.00 94.12 97 THR A O 1
ATOM 790 N N . GLU A 1 98 ? -3.541 -4.905 15.726 1.00 92.44 98 GLU A N 1
ATOM 791 C CA . GLU A 1 98 ? -2.956 -5.459 16.952 1.00 92.44 98 GLU A CA 1
ATOM 792 C C . GLU A 1 98 ? -2.222 -6.770 16.667 1.00 92.44 98 GLU A C 1
ATOM 794 O O . GLU A 1 98 ? -1.119 -6.979 17.164 1.00 92.44 98 GLU A O 1
ATOM 799 N N . GLU A 1 99 ? -2.801 -7.636 15.834 1.00 93.62 99 GLU A N 1
ATOM 800 C CA . GLU A 1 99 ? -2.154 -8.872 15.400 1.00 93.62 99 GLU A CA 1
ATOM 801 C C . GLU A 1 99 ? -0.838 -8.567 14.677 1.00 93.62 99 GLU A C 1
ATOM 803 O O . GLU A 1 99 ? 0.206 -9.071 15.081 1.00 93.62 99 GLU A O 1
ATOM 808 N N . PHE A 1 100 ? -0.859 -7.667 13.687 1.00 90.44 100 PHE A N 1
ATOM 809 C CA . PHE A 1 100 ? 0.326 -7.294 12.914 1.00 90.44 100 PHE A CA 1
ATOM 810 C C . PHE A 1 100 ? 1.451 -6.703 13.776 1.00 90.44 100 PHE A C 1
ATOM 812 O O . PHE A 1 100 ? 2.613 -7.044 13.576 1.00 90.44 100 PHE A O 1
ATOM 819 N N . LEU A 1 101 ? 1.125 -5.852 14.755 1.00 88.56 101 LEU A N 1
ATOM 820 C CA . LEU A 1 101 ? 2.121 -5.251 15.653 1.00 88.56 101 LEU A CA 1
ATOM 821 C C . LEU A 1 101 ? 2.782 -6.268 16.596 1.00 88.56 101 LEU A C 1
ATOM 823 O O . LEU A 1 101 ? 3.895 -6.025 17.060 1.00 88.56 101 LEU A O 1
ATOM 827 N N . ASN A 1 102 ? 2.108 -7.386 16.873 1.00 88.38 102 ASN A N 1
ATOM 828 C CA . ASN A 1 102 ? 2.616 -8.462 17.723 1.00 88.38 102 ASN A CA 1
ATOM 829 C C . ASN A 1 102 ? 3.284 -9.597 16.930 1.00 88.38 102 ASN A C 1
ATOM 831 O O . ASN A 1 102 ? 3.845 -10.514 17.536 1.00 88.38 102 ASN A O 1
ATOM 835 N N . LEU A 1 103 ? 3.248 -9.558 15.593 1.00 87.88 103 LEU A N 1
ATOM 836 C CA . LEU A 1 103 ? 3.998 -10.503 14.774 1.00 87.88 103 LEU A CA 1
ATOM 837 C C . LEU A 1 103 ? 5.497 -10.294 14.996 1.00 87.88 103 LEU A C 1
ATOM 839 O O . LEU A 1 103 ? 6.008 -9.173 14.990 1.00 87.88 103 LEU A O 1
ATOM 843 N N . SER A 1 104 ? 6.218 -11.399 15.176 1.00 76.88 104 SER A N 1
ATOM 844 C CA . SER A 1 104 ? 7.676 -11.357 15.193 1.00 76.88 104 SER A CA 1
ATOM 845 C C . SER A 1 104 ? 8.172 -10.833 13.851 1.00 76.88 104 SER A C 1
ATOM 847 O O . SER A 1 104 ? 7.696 -11.266 12.799 1.00 76.88 104 SER A O 1
ATOM 849 N N . LEU A 1 105 ? 9.135 -9.910 13.886 1.00 72.31 105 LEU A N 1
ATOM 850 C CA . LEU A 1 105 ? 9.789 -9.464 12.664 1.00 72.31 105 LEU A CA 1
ATOM 851 C C . LEU A 1 105 ? 10.364 -10.702 11.958 1.00 72.31 105 LEU A C 1
ATOM 853 O O . LEU A 1 105 ? 11.048 -11.493 12.618 1.00 72.31 105 LEU A O 1
ATOM 857 N N . PRO A 1 106 ? 10.086 -10.905 10.656 1.00 64.12 106 PRO A N 1
ATOM 858 C CA . PRO A 1 106 ? 10.731 -11.970 9.909 1.00 64.12 106 PRO A CA 1
ATOM 859 C C . PRO A 1 1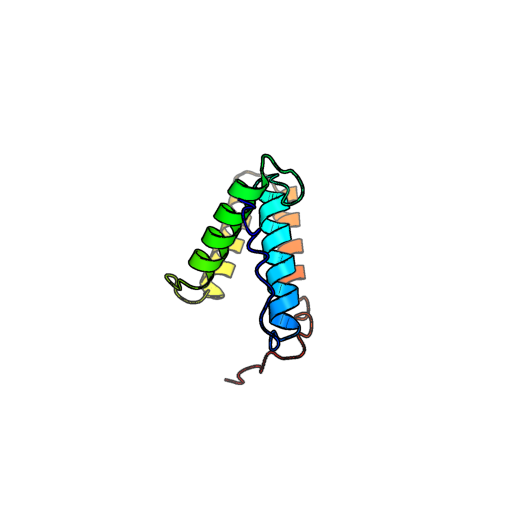06 ? 12.235 -11.764 10.056 1.00 64.12 106 PRO A C 1
ATOM 861 O O . PRO A 1 106 ? 12.735 -10.675 9.779 1.00 64.12 106 PRO A O 1
ATOM 864 N N . THR A 1 107 ? 12.930 -12.770 10.586 1.00 47.31 107 THR A N 1
ATOM 865 C CA . THR A 1 107 ? 14.368 -12.717 10.840 1.00 47.31 107 THR A CA 1
ATOM 866 C C . THR A 1 107 ? 15.083 -12.471 9.516 1.00 47.31 107 THR A C 1
ATOM 868 O O . THR A 1 107 ? 15.341 -13.397 8.753 1.00 47.31 107 THR A O 1
ATOM 871 N N . THR A 1 108 ? 15.369 -11.211 9.206 1.00 48.34 108 THR A N 1
ATOM 872 C CA . THR A 1 108 ? 16.275 -10.848 8.128 1.00 48.34 108 THR A CA 1
ATOM 873 C C . THR A 1 108 ? 17.672 -11.189 8.616 1.00 48.34 108 THR A C 1
ATOM 875 O O . THR A 1 108 ? 18.219 -10.512 9.489 1.00 48.34 108 THR A O 1
ATOM 878 N N . GLU A 1 109 ? 18.251 -12.270 8.089 1.00 44.47 109 GLU A N 1
ATOM 879 C CA . GLU A 1 109 ? 19.676 -12.553 8.258 1.00 44.47 109 GLU A CA 1
ATOM 880 C C . GLU A 1 109 ? 20.475 -11.345 7.741 1.00 44.47 109 GLU A C 1
ATOM 882 O O . GLU A 1 109 ? 20.682 -11.188 6.541 1.00 44.47 109 GLU A O 1
ATOM 887 N N . GLY A 1 110 ? 20.870 -10.439 8.642 1.00 46.50 110 GLY A N 1
ATOM 888 C CA . GLY A 1 110 ? 21.722 -9.293 8.313 1.00 46.50 110 GLY A CA 1
ATOM 889 C C . GLY A 1 110 ? 21.346 -7.951 8.937 1.00 46.50 110 GLY A C 1
ATOM 890 O O . GLY A 1 110 ? 22.183 -7.048 8.928 1.00 46.50 110 GLY A O 1
ATOM 891 N N . THR A 1 111 ? 20.160 -7.779 9.531 1.00 42.41 111 THR A N 1
ATOM 892 C CA . THR A 1 111 ? 19.871 -6.525 10.245 1.00 42.41 111 THR A CA 1
ATOM 893 C C . THR A 1 111 ? 20.514 -6.589 11.625 1.00 42.41 111 THR A C 1
ATOM 895 O O . THR A 1 111 ? 19.975 -7.202 12.543 1.00 42.41 111 THR A O 1
ATOM 898 N N . LYS A 1 112 ? 21.688 -5.961 11.780 1.00 41.62 112 LYS A N 1
ATOM 899 C CA . LYS A 1 112 ? 22.197 -5.603 13.108 1.00 41.62 112 LYS A CA 1
ATOM 900 C C . LYS A 1 112 ? 21.093 -4.810 13.795 1.00 41.62 112 LYS A C 1
ATOM 902 O O . LYS A 1 112 ? 20.807 -3.682 13.402 1.00 41.62 112 LYS A O 1
ATOM 907 N N . VAL A 1 113 ? 20.451 -5.425 14.781 1.00 38.50 113 VAL A N 1
ATOM 908 C CA . VAL A 1 113 ? 19.649 -4.699 15.754 1.00 38.50 113 VAL A CA 1
ATOM 909 C C . VAL A 1 113 ? 20.644 -3.753 16.414 1.00 38.50 113 VAL A C 1
ATOM 911 O O . VAL A 1 113 ? 21.553 -4.204 17.108 1.00 38.50 113 VAL A O 1
ATOM 914 N N . CYS A 1 114 ? 20.565 -2.460 16.105 1.00 37.81 114 CYS A N 1
ATOM 915 C CA . CYS A 1 114 ? 21.205 -1.467 16.950 1.00 37.81 114 CYS A CA 1
ATOM 916 C C . CYS A 1 114 ? 20.481 -1.565 18.292 1.00 37.81 114 CYS A C 1
ATOM 918 O O . CYS A 1 114 ? 19.365 -1.065 18.436 1.00 37.81 114 CYS A O 1
ATOM 920 N N . GLU A 1 115 ? 21.067 -2.312 19.226 1.00 32.78 115 GLU A N 1
ATOM 921 C CA . GLU A 1 115 ? 20.734 -2.162 20.631 1.00 32.78 115 GLU A CA 1
ATOM 922 C C . GLU A 1 115 ? 21.060 -0.716 21.028 1.00 32.78 115 GLU A C 1
ATOM 924 O O . GLU A 1 115 ? 22.105 -0.186 20.650 1.00 32.78 115 GLU A O 1
ATOM 929 N N . PHE A 1 116 ? 20.064 -0.118 21.679 1.00 36.53 116 PHE A N 1
ATOM 930 C CA . PHE A 1 116 ? 19.902 1.247 22.185 1.00 36.53 116 PHE A CA 1
ATOM 931 C C . PHE A 1 116 ? 21.159 2.106 22.385 1.00 36.53 116 PHE A C 1
ATOM 933 O O . PHE A 1 116 ? 22.083 1.678 23.112 1.00 36.53 116 PHE A O 1
#

pLDDT: mean 80.24, std 19.44, range [32.78, 97.19]

Sequence (116 aa):
MATASSATTPPAHWSRFDQEQDLAVRELIRQVTGLDERSPETSGHFQAALNFAWSNFRFHQFLDVSRHKVEKIMEGIYEKLVVHSDLVKAGSWRRLTEEFLNLSLPTTEGTKVCEF

Radius of gyration: 20.88 Å; chains: 1; bounding box: 51×26×61 Å